Protein AF-A0A060BW93-F1 (afdb_monomer_lite)

Secondary structure (DSSP, 8-state):
--EEE----TT--TTT-S-TTHHHHHHHHT-EEE---SS-S----TTTTS-SSSBTTB-TTSB--STTGGGT-BHHHIIIIIIS--

Radius of gyration: 14.37 Å; chains: 1; bounding box: 28×26×40 Å

Organism: NCBI:txid310579

pLDDT: mean 87.39, std 12.39, range [52.91, 98.38]

InterPro domains:
  IPR000801 Esterase-like [PF00756] (2-86)
  IPR014186 S-formylglutathione hydrolase [PTHR10061] (1-84)
  IPR029058 Alpha/Beta hydrolase fold [G3DSA:3.40.50.1820] (1-86)
  IPR029058 Alpha/Beta hydrolase fold [SSF53474] (2-85)

Foldseek 3Di:
DAEDEDEDAFPDAPVNPPPPPVVVVCVVVVYHYHYDGNFDDPPPAPCQPVDRCHHHSNLVQDQDDDPPCNVGSHNVCCVPPPPPPD

Sequence (86 aa):
MPALLYLAGLTCTEETAPSSGAQRLAAELGLALVMPDTSPRGAGVDGEADAWDFGVGAGFYLDATEQPWAGHWRMESYLMQELCPL

Structure (mmCIF, N/CA/C/O backbone):
data_AF-A0A060BW93-F1
#
_entry.id   AF-A0A060BW93-F1
#
loop_
_atom_site.group_PDB
_atom_s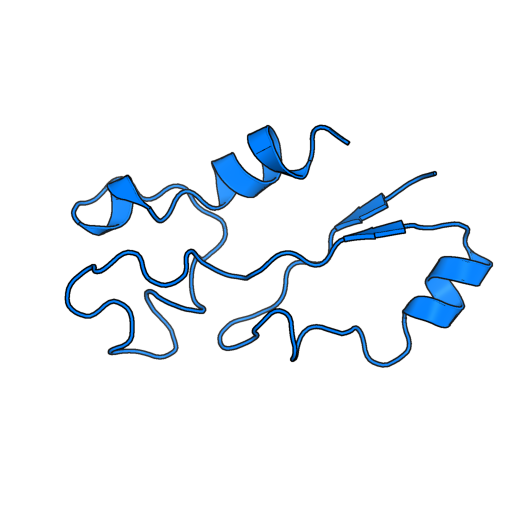ite.id
_atom_site.type_symbol
_atom_site.label_atom_id
_atom_site.label_alt_id
_atom_site.label_comp_id
_atom_site.label_asym_id
_atom_site.label_entity_id
_atom_site.label_seq_id
_atom_site.pdbx_PDB_ins_code
_atom_site.Cartn_x
_atom_site.Cartn_y
_atom_site.Cartn_z
_atom_site.occupancy
_atom_site.B_iso_or_equiv
_atom_site.auth_seq_id
_atom_site.auth_comp_id
_atom_site.auth_asym_id
_atom_site.auth_atom_id
_atom_site.pdbx_PDB_model_num
ATOM 1 N N . MET A 1 1 ? -15.001 6.781 16.139 1.00 81.38 1 MET A N 1
ATOM 2 C CA . MET A 1 1 ? -14.492 5.434 16.473 1.00 81.38 1 MET A CA 1
ATOM 3 C C . MET A 1 1 ? -13.014 5.433 16.129 1.00 81.38 1 MET A C 1
ATOM 5 O O . MET A 1 1 ? -12.711 5.935 15.055 1.00 81.38 1 MET A O 1
ATOM 9 N N . PRO A 1 2 ? -12.101 4.993 17.008 1.00 91.31 2 PRO A N 1
ATOM 10 C CA . PRO A 1 2 ? -10.687 4.890 16.656 1.00 91.31 2 PRO A CA 1
ATOM 11 C C . PRO A 1 2 ? -10.491 3.898 15.502 1.00 91.31 2 PRO A C 1
ATOM 13 O O . PRO A 1 2 ? -11.205 2.895 15.429 1.00 91.31 2 PRO A O 1
ATOM 16 N N . ALA A 1 3 ? -9.538 4.175 14.616 1.00 90.69 3 ALA A N 1
ATOM 17 C CA . ALA A 1 3 ? -9.195 3.307 13.496 1.00 90.69 3 ALA A CA 1
ATOM 18 C C . ALA A 1 3 ? -7.800 2.697 13.689 1.00 90.69 3 ALA A C 1
ATOM 20 O O . ALA A 1 3 ? -6.874 3.375 14.132 1.00 90.69 3 ALA A O 1
ATOM 21 N N . LEU A 1 4 ? -7.660 1.415 13.351 1.00 90.00 4 LEU A N 1
ATOM 22 C CA . LEU A 1 4 ? -6.393 0.703 13.249 1.00 90.00 4 LEU A CA 1
ATOM 23 C C . LEU A 1 4 ? -6.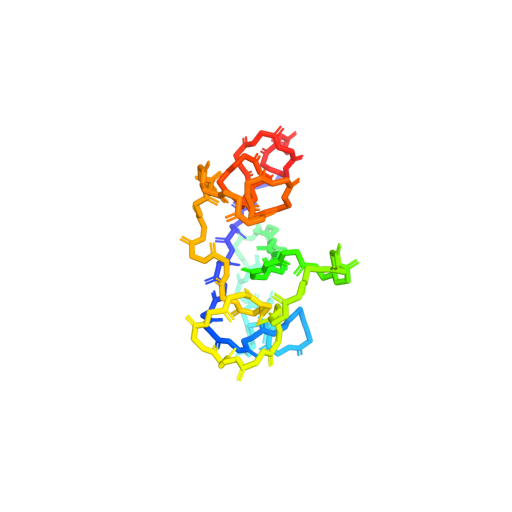081 0.488 11.768 1.00 90.00 4 LEU A C 1
ATOM 25 O O . LEU A 1 4 ? -6.799 -0.241 11.080 1.00 90.00 4 LEU A O 1
ATOM 29 N N . LEU A 1 5 ? -5.000 1.110 11.306 1.00 90.44 5 LEU A N 1
ATOM 30 C CA . LEU A 1 5 ? -4.462 0.910 9.968 1.00 90.44 5 LEU A CA 1
ATOM 31 C C . LEU A 1 5 ? -3.508 -0.291 9.980 1.00 90.44 5 LEU A C 1
ATOM 33 O O . LEU A 1 5 ? -2.499 -0.276 10.686 1.00 90.44 5 LEU A O 1
ATOM 37 N N . TYR A 1 6 ? -3.835 -1.333 9.219 1.00 89.75 6 TYR A N 1
ATOM 38 C CA . TYR A 1 6 ? -2.996 -2.519 9.058 1.00 89.75 6 TYR A CA 1
ATOM 39 C C . TYR A 1 6 ? -2.373 -2.523 7.663 1.00 89.75 6 TYR A C 1
ATOM 41 O O . TYR A 1 6 ? -3.080 -2.595 6.661 1.00 89.75 6 TYR A O 1
ATOM 49 N N . LEU A 1 7 ? -1.045 -2.449 7.617 1.00 90.00 7 LEU A N 1
ATOM 50 C CA . LEU A 1 7 ? -0.263 -2.434 6.387 1.00 90.00 7 LEU A CA 1
ATOM 51 C C . LEU A 1 7 ? 0.258 -3.844 6.097 1.00 90.00 7 LEU A C 1
ATOM 53 O O . LEU A 1 7 ? 1.070 -4.382 6.853 1.00 90.00 7 LEU A O 1
ATOM 57 N N . ALA A 1 8 ? -0.242 -4.456 5.025 1.00 87.94 8 ALA A N 1
ATOM 58 C CA . ALA A 1 8 ? 0.111 -5.820 4.651 1.00 87.94 8 ALA A CA 1
ATOM 59 C C . ALA A 1 8 ? 1.527 -5.918 4.042 1.00 87.94 8 ALA A C 1
ATOM 61 O O . ALA A 1 8 ? 2.125 -4.927 3.622 1.00 87.94 8 ALA A O 1
ATOM 62 N N . GLY A 1 9 ? 2.088 -7.129 4.031 1.00 82.56 9 GLY A N 1
ATOM 63 C CA . GLY A 1 9 ? 3.410 -7.403 3.462 1.00 82.56 9 GLY A CA 1
ATOM 64 C C . GLY A 1 9 ? 3.400 -7.608 1.943 1.00 82.56 9 GLY A C 1
ATOM 65 O O . GLY A 1 9 ? 2.362 -7.512 1.292 1.00 82.56 9 GLY A O 1
ATOM 66 N N . LEU A 1 10 ? 4.577 -7.929 1.394 1.00 78.88 10 LEU A N 1
ATOM 67 C CA . LEU A 1 10 ? 4.767 -8.228 -0.030 1.00 78.88 10 LEU A CA 1
ATOM 68 C C . LEU A 1 10 ? 3.810 -9.320 -0.516 1.00 78.88 10 LEU A C 1
ATOM 70 O O . LEU A 1 10 ? 3.530 -10.274 0.210 1.00 78.88 10 LEU A O 1
ATOM 74 N N . THR A 1 11 ? 3.363 -9.205 -1.768 1.00 60.88 11 THR A N 1
ATOM 75 C CA . THR A 1 11 ? 2.445 -10.137 -2.461 1.00 60.88 11 THR A CA 1
ATOM 76 C C . THR A 1 11 ? 1.030 -10.237 -1.882 1.00 60.88 11 THR A C 1
ATOM 78 O O . THR A 1 11 ? 0.176 -10.885 -2.488 1.00 60.88 11 THR A O 1
ATOM 81 N N . CYS A 1 12 ? 0.737 -9.555 -0.769 1.00 63.44 12 CYS A N 1
ATOM 82 C CA . CYS A 1 12 ? -0.621 -9.455 -0.257 1.00 63.44 12 CYS A CA 1
ATOM 83 C C . CYS A 1 12 ? -1.441 -8.462 -1.096 1.00 63.44 12 CYS A C 1
ATOM 85 O O . CYS A 1 12 ? -1.017 -7.337 -1.371 1.00 63.44 12 CYS A O 1
ATOM 87 N N . THR A 1 13 ? -2.637 -8.890 -1.478 1.00 59.34 13 THR A N 1
ATOM 88 C CA . THR A 1 13 ? -3.734 -8.065 -2.003 1.00 59.34 13 THR A CA 1
ATOM 89 C C . THR A 1 13 ? -4.765 -7.784 -0.904 1.00 59.34 13 THR A C 1
ATOM 91 O O . THR A 1 13 ? -4.760 -8.448 0.139 1.00 59.34 13 THR A O 1
ATOM 94 N N . GLU A 1 14 ? -5.709 -6.874 -1.159 1.00 54.69 14 GLU A N 1
ATOM 95 C CA . GLU A 1 14 ? -6.885 -6.626 -0.301 1.00 54.69 14 GLU A CA 1
ATOM 96 C C . GLU A 1 14 ? -7.657 -7.908 0.089 1.00 54.69 14 GLU A C 1
ATOM 98 O O . GLU A 1 14 ? -8.205 -7.994 1.186 1.00 54.69 14 GLU A O 1
ATOM 103 N N . GLU A 1 15 ? -7.639 -8.937 -0.768 1.00 52.91 15 GLU A N 1
ATOM 104 C CA . GLU A 1 15 ? -8.329 -10.219 -0.557 1.00 52.91 15 GLU A CA 1
ATOM 105 C C . GLU A 1 15 ? -7.553 -11.202 0.337 1.00 52.91 15 GLU A C 1
ATOM 107 O O . GLU A 1 15 ? -8.146 -12.102 0.932 1.00 52.91 15 GLU A O 1
ATOM 112 N N . THR A 1 16 ? -6.234 -11.030 0.471 1.00 58.59 16 THR A N 1
ATOM 113 C CA . THR A 1 16 ? -5.357 -11.885 1.310 1.00 58.59 16 THR A CA 1
ATOM 114 C C . THR A 1 16 ? -4.952 -11.228 2.628 1.00 58.59 16 THR A C 1
ATOM 116 O O . THR A 1 16 ? -4.560 -11.912 3.573 1.00 58.59 16 THR A O 1
ATOM 119 N N . ALA A 1 17 ? -5.121 -9.909 2.724 1.00 54.12 17 ALA A N 1
ATOM 120 C CA . ALA A 1 17 ? -4.988 -9.139 3.947 1.00 54.12 17 ALA A CA 1
ATOM 121 C C . ALA A 1 17 ? -6.140 -9.247 4.974 1.00 54.12 17 ALA A C 1
ATOM 123 O O . ALA A 1 17 ? -5.934 -8.684 6.055 1.00 54.12 17 ALA A O 1
ATOM 124 N N . PRO A 1 18 ? -7.313 -9.908 4.759 1.00 57.22 18 PRO A N 1
ATOM 125 C CA . PRO A 1 18 ? -8.316 -10.037 5.803 1.00 57.22 18 PRO A CA 1
ATOM 126 C C . PRO A 1 18 ? -7.691 -10.732 6.997 1.00 57.22 18 PRO A C 1
ATOM 128 O O . PRO A 1 18 ? -7.482 -11.945 7.014 1.00 57.22 18 PRO A O 1
ATOM 131 N N . SER A 1 19 ? -7.373 -9.908 7.989 1.00 59.78 19 SER A N 1
ATOM 132 C CA . SER A 1 19 ? -6.861 -10.304 9.283 1.00 59.78 19 SER A CA 1
ATOM 133 C C . SER A 1 19 ? -7.634 -11.530 9.746 1.00 59.78 19 SER A C 1
ATOM 135 O O . SER A 1 19 ? -8.839 -11.461 9.991 1.00 59.78 19 SER A O 1
ATOM 137 N N . SER A 1 20 ? -6.960 -12.676 9.768 1.00 63.19 20 SER A N 1
ATOM 138 C CA . SER A 1 20 ? -7.538 -13.976 10.078 1.00 63.19 20 SER A CA 1
ATOM 139 C C . SER A 1 20 ? -8.070 -13.971 11.518 1.00 63.19 20 SER A C 1
ATOM 141 O O . SER A 1 20 ? -7.383 -14.392 12.446 1.00 63.19 20 SER A O 1
ATOM 143 N N . GLY A 1 21 ? -9.273 -13.428 11.720 1.00 74.50 21 GLY A N 1
ATOM 144 C CA . GLY A 1 21 ? -9.958 -13.328 13.004 1.00 74.50 21 GLY A CA 1
ATOM 145 C C . GLY A 1 21 ? -9.814 -12.013 13.784 1.00 74.50 21 GLY A C 1
ATOM 146 O O . GLY A 1 21 ? -10.344 -11.950 14.895 1.00 74.50 21 GLY A O 1
ATOM 147 N N . ALA A 1 22 ? -9.167 -10.953 13.273 1.00 85.25 22 ALA A N 1
ATOM 148 C CA . ALA A 1 22 ? -9.032 -9.718 14.068 1.00 85.25 22 ALA A CA 1
ATOM 149 C C . ALA A 1 22 ? -10.339 -8.915 14.184 1.00 85.25 22 ALA A C 1
ATOM 151 O O . ALA A 1 22 ? -10.465 -8.096 15.092 1.00 85.25 22 ALA A O 1
ATOM 152 N N . GLN A 1 23 ? -11.341 -9.181 13.337 1.00 88.94 23 GLN A N 1
ATOM 153 C CA . GLN A 1 23 ? -12.639 -8.494 13.362 1.00 88.94 23 GLN A CA 1
ATOM 154 C C . GLN A 1 23 ? -13.350 -8.674 14.707 1.00 88.94 23 GLN A C 1
ATOM 156 O O . GLN A 1 23 ? -13.948 -7.730 15.218 1.00 88.94 23 GLN A O 1
ATOM 161 N N . ARG A 1 24 ? -13.259 -9.872 15.307 1.00 90.62 24 ARG A N 1
ATOM 162 C CA . ARG A 1 24 ? -13.866 -10.150 16.616 1.00 90.62 24 ARG A CA 1
ATOM 163 C C . ARG A 1 24 ? -13.258 -9.263 17.699 1.00 90.62 24 ARG A C 1
ATOM 165 O O . ARG A 1 24 ? -13.992 -8.612 18.433 1.00 90.62 24 ARG A O 1
ATOM 172 N N . LEU A 1 25 ? -11.929 -9.222 17.777 1.00 90.75 25 LEU A N 1
ATOM 173 C CA . LEU A 1 25 ? -11.233 -8.417 18.776 1.00 90.75 25 LEU A CA 1
ATOM 174 C C . LEU A 1 25 ? -11.427 -6.916 18.517 1.00 90.75 25 LEU A C 1
ATOM 176 O O . LEU A 1 25 ? -11.644 -6.158 19.454 1.00 90.75 25 LEU A O 1
ATOM 180 N N . ALA A 1 26 ? -11.411 -6.486 17.253 1.00 91.81 26 ALA A N 1
ATOM 181 C CA . ALA A 1 26 ? -11.695 -5.103 16.885 1.00 91.81 26 ALA A CA 1
ATOM 182 C C . ALA A 1 26 ? -13.105 -4.676 17.321 1.00 91.81 26 ALA A C 1
ATOM 184 O O . ALA A 1 26 ? -13.263 -3.589 17.868 1.00 91.81 26 ALA A O 1
ATOM 185 N N . ALA A 1 27 ? -14.110 -5.544 17.165 1.00 92.69 27 ALA A N 1
ATOM 186 C CA . ALA A 1 27 ? -15.462 -5.285 17.654 1.00 92.69 27 ALA A CA 1
ATOM 187 C C . ALA A 1 27 ? -15.522 -5.203 19.191 1.00 92.69 27 ALA A C 1
ATOM 189 O O . ALA A 1 27 ? -16.153 -4.291 19.720 1.00 92.69 27 ALA A O 1
ATOM 190 N N . GLU A 1 28 ? -14.834 -6.104 19.904 1.00 94.19 28 GLU A N 1
ATOM 191 C CA . GLU A 1 28 ? -14.733 -6.077 21.375 1.00 94.19 28 GLU A CA 1
ATOM 192 C C . GLU A 1 28 ? -14.036 -4.796 21.888 1.00 94.19 28 GLU A C 1
ATOM 194 O O . GLU A 1 28 ? -14.405 -4.272 22.938 1.00 94.19 28 GLU A O 1
ATOM 199 N N . LEU A 1 29 ? -13.067 -4.262 21.134 1.00 94.62 29 LEU A N 1
ATOM 200 C CA . LEU A 1 29 ? -12.302 -3.054 21.474 1.00 94.62 29 LEU A CA 1
ATOM 201 C C . LEU A 1 29 ? -12.888 -1.750 20.899 1.00 94.62 29 LEU A C 1
ATOM 203 O O . LEU A 1 29 ? -12.374 -0.671 21.193 1.00 94.62 29 LEU A O 1
ATOM 207 N N . GLY A 1 30 ? -13.940 -1.825 20.077 1.00 94.62 30 GLY A N 1
ATOM 208 C CA . GLY A 1 30 ? -14.531 -0.662 19.411 1.00 94.62 30 GLY A CA 1
ATOM 209 C C . GLY A 1 30 ? -13.608 0.003 18.381 1.00 94.62 30 GLY A C 1
ATOM 210 O O . GLY A 1 30 ? -13.556 1.231 18.318 1.00 94.62 30 GLY A O 1
ATOM 211 N N . LEU A 1 31 ? -12.867 -0.788 17.598 1.00 92.62 31 LEU A N 1
ATOM 212 C CA . LEU A 1 31 ? -11.935 -0.328 16.563 1.00 92.62 31 LEU A CA 1
ATOM 213 C C . LEU A 1 31 ? -12.503 -0.521 15.151 1.00 92.62 31 LEU A C 1
ATOM 215 O O . LEU A 1 31 ? -13.009 -1.591 14.812 1.00 92.62 31 LEU A O 1
ATOM 219 N N . ALA A 1 32 ? -12.333 0.488 14.295 1.00 91.31 32 ALA A N 1
ATOM 220 C CA . ALA A 1 32 ? -12.435 0.313 12.848 1.00 91.31 32 ALA A CA 1
ATOM 221 C C . ALA A 1 32 ? -11.138 -0.318 12.323 1.00 91.31 32 ALA A C 1
ATOM 223 O O . ALA A 1 32 ? -10.057 0.151 12.669 1.00 91.31 32 ALA A O 1
ATOM 224 N N . LEU A 1 33 ? -11.224 -1.345 11.479 1.00 89.31 33 LEU A N 1
ATOM 225 C CA . LEU A 1 33 ? -10.060 -1.882 10.771 1.00 89.31 33 LEU A CA 1
ATOM 226 C C . LEU A 1 33 ? -9.986 -1.259 9.376 1.00 89.31 33 LEU A C 1
ATOM 228 O O . LEU A 1 33 ? -10.952 -1.349 8.619 1.00 89.31 33 LEU A O 1
ATOM 232 N N . VAL A 1 34 ? -8.844 -0.659 9.041 1.00 89.44 34 VAL A N 1
ATOM 233 C CA . VAL A 1 34 ? -8.549 -0.118 7.708 1.00 89.44 34 VAL A CA 1
ATOM 234 C C . VAL A 1 34 ? -7.367 -0.898 7.142 1.00 89.44 34 VAL A C 1
ATOM 236 O O . VAL A 1 34 ? -6.303 -0.950 7.755 1.00 89.44 34 VAL A O 1
ATOM 239 N N . MET A 1 35 ? -7.571 -1.552 6.001 1.00 88.50 35 MET A N 1
ATOM 240 C CA . MET A 1 35 ? -6.609 -2.470 5.379 1.00 88.50 35 MET A CA 1
ATOM 241 C C . MET A 1 35 ? -6.454 -2.083 3.901 1.00 88.50 35 MET A C 1
ATOM 243 O O . MET A 1 35 ? -7.152 -2.650 3.062 1.00 88.50 35 MET A O 1
ATOM 247 N N . PRO A 1 36 ? -5.642 -1.060 3.582 1.00 89.75 36 PRO A N 1
ATOM 248 C CA . PRO A 1 36 ? -5.429 -0.634 2.205 1.00 89.75 36 PRO A CA 1
ATOM 249 C C . PRO A 1 36 ? -4.607 -1.648 1.412 1.00 89.75 36 PRO A C 1
ATOM 251 O O . PRO A 1 36 ? -3.950 -2.526 1.974 1.00 89.75 36 PRO A O 1
ATOM 254 N N . ASP A 1 37 ? -4.611 -1.474 0.095 1.00 90.81 37 ASP A N 1
ATOM 255 C CA . ASP A 1 37 ? -3.734 -2.220 -0.798 1.00 90.81 37 ASP A CA 1
ATOM 256 C C . ASP A 1 37 ? -2.248 -1.833 -0.603 1.00 90.81 37 ASP A C 1
ATOM 258 O O . ASP A 1 37 ? -1.910 -0.823 0.023 1.00 90.81 37 ASP A O 1
ATOM 262 N N . THR A 1 38 ? -1.342 -2.656 -1.128 1.00 91.19 38 THR A N 1
ATOM 263 C CA . THR A 1 38 ? 0.114 -2.581 -0.889 1.00 91.19 38 THR A CA 1
ATOM 264 C C . THR A 1 38 ? 0.884 -1.805 -1.961 1.00 91.19 38 THR A C 1
ATOM 266 O O . THR A 1 38 ? 2.061 -1.485 -1.773 1.00 91.19 38 THR A O 1
ATOM 269 N N . SER A 1 39 ? 0.239 -1.495 -3.086 1.00 93.56 39 SER A N 1
ATOM 270 C CA . SER A 1 39 ? 0.774 -0.695 -4.192 1.00 93.56 39 SER A CA 1
ATOM 271 C C . SER A 1 39 ? -0.370 -0.166 -5.071 1.00 93.56 39 SER A C 1
ATOM 273 O O . SER A 1 39 ? -1.484 -0.685 -4.994 1.00 93.56 39 SER A O 1
ATOM 275 N N . PRO A 1 40 ? -0.100 0.766 -6.000 1.00 94.19 40 PRO A N 1
ATOM 276 C CA . PRO A 1 40 ? -0.997 1.022 -7.124 1.00 94.19 40 PRO A CA 1
ATOM 277 C C . PRO A 1 40 ? -1.242 -0.253 -7.944 1.00 94.19 40 PRO A C 1
ATOM 279 O O . PRO A 1 40 ? -0.395 -1.154 -7.981 1.00 94.19 40 PRO A O 1
ATOM 282 N N . ARG A 1 41 ? -2.384 -0.309 -8.636 1.00 91.81 41 ARG A N 1
ATOM 283 C CA . ARG A 1 41 ? -2.754 -1.392 -9.558 1.00 91.81 41 ARG A CA 1
ATOM 284 C C . ARG A 1 41 ? -3.098 -0.809 -10.927 1.00 91.81 41 ARG A C 1
ATOM 286 O O . ARG A 1 41 ? -3.788 0.205 -10.996 1.00 91.81 41 ARG A O 1
ATOM 293 N N . GLY A 1 42 ? -2.643 -1.458 -12.001 1.00 91.38 42 GLY A N 1
ATOM 294 C CA . GLY A 1 42 ? -2.968 -1.063 -13.375 1.00 91.38 42 GLY A CA 1
ATOM 295 C C . GLY A 1 42 ? -2.428 0.315 -13.760 1.00 91.38 42 GLY A C 1
ATOM 296 O O . GLY A 1 42 ? -3.111 1.059 -14.463 1.00 91.38 42 GLY A O 1
ATOM 297 N N . ALA A 1 43 ? -1.230 0.667 -13.283 1.00 91.88 43 ALA A N 1
ATOM 298 C CA . ALA A 1 43 ? -0.580 1.929 -13.632 1.00 91.88 43 ALA A CA 1
ATOM 299 C C . ALA A 1 43 ? -0.063 1.924 -15.083 1.00 91.88 43 ALA A C 1
ATOM 301 O O . ALA A 1 43 ? 0.144 2.988 -15.664 1.00 91.88 43 ALA A O 1
ATOM 302 N N . GLY A 1 44 ? 0.093 0.739 -15.684 1.00 93.00 44 GLY A N 1
ATOM 303 C CA . GLY A 1 44 ? 0.556 0.595 -17.063 1.00 93.00 44 GLY A CA 1
ATOM 304 C C . GLY A 1 44 ? 2.041 0.919 -17.208 1.00 93.00 44 GLY A C 1
ATOM 305 O O . GLY A 1 44 ? 2.474 1.331 -18.283 1.00 93.00 44 GLY A O 1
ATOM 306 N N . VAL A 1 45 ? 2.807 0.770 -16.124 1.00 94.06 45 VAL A N 1
ATOM 307 C CA . VAL A 1 45 ? 4.258 0.934 -16.135 1.00 94.06 45 VAL A CA 1
ATOM 308 C C . VAL A 1 45 ? 4.901 -0.358 -16.641 1.00 94.06 45 VAL A C 1
ATOM 310 O O . VAL A 1 45 ? 4.582 -1.451 -16.173 1.00 94.06 45 VAL A O 1
ATOM 313 N N . ASP A 1 46 ? 5.825 -0.240 -17.596 1.00 94.44 46 ASP A N 1
ATOM 314 C CA . ASP A 1 46 ? 6.563 -1.393 -18.117 1.00 94.44 46 ASP A CA 1
ATOM 315 C C . ASP A 1 46 ? 7.312 -2.112 -16.985 1.00 94.44 46 ASP A C 1
ATOM 317 O O . ASP A 1 46 ? 8.070 -1.505 -16.226 1.00 94.44 46 ASP A O 1
ATOM 321 N N . GLY A 1 47 ? 7.088 -3.421 -16.880 1.00 91.50 47 GLY A N 1
ATOM 322 C CA . GLY A 1 47 ? 7.695 -4.275 -15.861 1.00 91.50 47 GLY A CA 1
ATOM 323 C C . 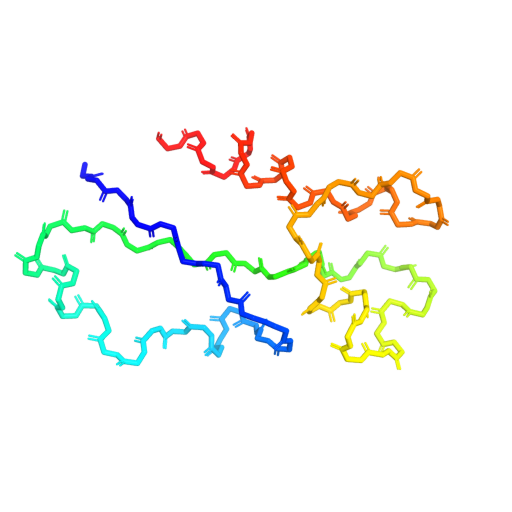GLY A 1 47 ? 7.091 -4.149 -14.460 1.00 91.50 47 GLY A C 1
ATOM 324 O O . GLY A 1 47 ? 7.657 -4.686 -13.508 1.00 91.50 47 GLY A O 1
ATOM 325 N N . GLU A 1 48 ? 5.938 -3.486 -14.298 1.00 92.25 48 GLU A N 1
ATOM 326 C CA . GLU A 1 48 ? 5.302 -3.299 -12.984 1.00 92.25 48 GLU A CA 1
ATOM 327 C C . GLU A 1 48 ? 4.959 -4.600 -12.250 1.00 92.25 48 GLU A C 1
ATOM 329 O O . GLU A 1 48 ? 4.804 -4.572 -11.036 1.00 92.25 48 GLU A O 1
ATOM 334 N N . ALA A 1 49 ? 4.866 -5.731 -12.952 1.00 92.19 49 ALA A N 1
ATOM 335 C CA . ALA A 1 49 ? 4.547 -7.040 -12.383 1.00 92.19 49 ALA A CA 1
ATOM 336 C C . ALA A 1 49 ? 5.620 -8.113 -12.663 1.00 92.19 49 ALA A C 1
ATOM 338 O O . ALA A 1 49 ? 5.355 -9.303 -12.486 1.00 92.19 49 ALA A O 1
ATOM 339 N N . ASP A 1 50 ? 6.819 -7.719 -13.108 1.00 92.06 50 ASP A N 1
ATOM 340 C CA . ASP A 1 50 ? 7.876 -8.668 -13.501 1.00 92.06 50 ASP A CA 1
ATOM 341 C C . ASP A 1 50 ? 8.520 -9.376 -12.299 1.00 92.06 50 ASP A C 1
ATOM 343 O O . ASP A 1 50 ? 9.058 -10.480 -12.432 1.00 92.06 50 ASP A O 1
ATOM 347 N N . ALA A 1 51 ? 8.471 -8.749 -11.121 1.00 89.50 51 ALA A N 1
ATOM 348 C CA . ALA A 1 51 ? 9.067 -9.245 -9.890 1.00 89.50 51 ALA A CA 1
ATOM 349 C C . ALA A 1 51 ? 8.058 -9.205 -8.735 1.00 89.50 51 ALA A C 1
ATOM 351 O O . ALA A 1 51 ? 7.186 -8.348 -8.670 1.00 89.50 51 ALA A O 1
ATOM 352 N N . TRP A 1 52 ? 8.175 -10.152 -7.803 1.00 84.69 52 TRP A N 1
ATOM 353 C CA . TRP A 1 52 ? 7.277 -10.247 -6.645 1.00 84.69 52 TRP A CA 1
ATOM 354 C C .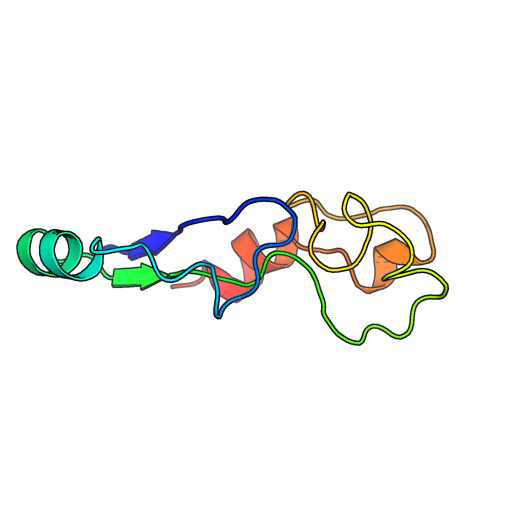 TRP A 1 52 ? 7.656 -9.275 -5.515 1.00 84.69 52 TRP A C 1
ATOM 356 O O . TRP A 1 52 ? 6.835 -8.978 -4.648 1.00 84.69 52 TRP A O 1
ATOM 366 N N . ASP A 1 53 ? 8.906 -8.811 -5.506 1.00 91.25 53 ASP A N 1
ATOM 367 C CA . ASP A 1 53 ? 9.506 -7.927 -4.508 1.00 91.25 53 ASP A CA 1
ATOM 368 C C . ASP A 1 53 ? 9.673 -6.485 -5.008 1.00 91.25 53 ASP A C 1
ATOM 370 O O . ASP A 1 53 ? 10.256 -5.658 -4.307 1.00 91.25 53 ASP A O 1
ATOM 374 N N . PHE A 1 54 ? 9.146 -6.158 -6.192 1.00 92.75 54 PHE A N 1
ATOM 375 C CA . PHE A 1 54 ? 9.218 -4.822 -6.769 1.00 92.75 54 PHE A CA 1
ATOM 376 C C . PHE A 1 54 ? 8.007 -4.519 -7.659 1.00 92.75 54 PHE A C 1
ATOM 378 O O . PHE A 1 54 ? 7.519 -5.388 -8.372 1.00 92.75 54 PHE A O 1
ATOM 385 N N . GLY A 1 55 ? 7.525 -3.274 -7.626 1.00 92.75 55 GLY A N 1
ATOM 386 C CA . GLY A 1 55 ? 6.356 -2.857 -8.397 1.00 92.75 55 GLY A CA 1
ATOM 387 C C . GLY A 1 55 ? 5.031 -3.226 -7.717 1.00 92.75 55 GLY A C 1
ATOM 388 O O . GLY A 1 55 ? 4.741 -2.784 -6.599 1.00 92.75 55 GLY A O 1
ATOM 389 N N . VAL A 1 56 ? 4.181 -3.959 -8.430 1.00 93.38 56 VAL A N 1
ATOM 390 C CA . VAL A 1 56 ? 2.808 -4.311 -8.056 1.00 93.38 56 VAL A CA 1
ATOM 391 C C . VAL A 1 56 ? 2.820 -5.330 -6.911 1.00 93.38 56 VAL A C 1
ATOM 393 O O . VAL A 1 56 ? 3.392 -6.407 -7.013 1.00 93.38 56 VAL A O 1
ATOM 396 N N . GLY A 1 57 ? 2.161 -5.008 -5.797 1.00 90.38 57 GLY A N 1
ATOM 397 C CA . GLY A 1 57 ? 2.223 -5.775 -4.549 1.00 90.38 57 GLY A CA 1
ATOM 398 C C . GLY A 1 57 ? 3.453 -5.472 -3.684 1.00 90.38 57 GLY A C 1
ATOM 399 O O . GLY A 1 57 ? 3.654 -6.137 -2.666 1.00 90.38 57 GLY A O 1
ATOM 400 N N . ALA A 1 58 ? 4.269 -4.492 -4.088 1.00 92.81 58 ALA A N 1
ATOM 401 C CA . ALA A 1 58 ? 5.539 -4.141 -3.464 1.00 92.81 58 ALA A CA 1
ATOM 402 C C . ALA A 1 58 ? 5.774 -2.619 -3.487 1.00 92.81 58 ALA A C 1
ATOM 404 O O . ALA A 1 58 ? 6.776 -2.127 -4.002 1.00 92.81 58 ALA A O 1
ATOM 405 N N . GLY A 1 59 ? 4.833 -1.845 -2.936 1.00 93.12 59 GLY A N 1
ATOM 406 C CA . GLY A 1 59 ? 4.921 -0.381 -2.914 1.00 93.12 59 GLY A CA 1
ATOM 407 C C . GLY A 1 59 ? 5.849 0.203 -1.843 1.00 93.12 59 GLY A C 1
ATOM 408 O O . GLY A 1 59 ? 6.129 1.397 -1.881 1.00 93.12 59 GLY A O 1
ATOM 409 N N . PHE A 1 60 ? 6.296 -0.608 -0.874 1.00 95.88 60 PHE A N 1
ATOM 410 C CA . PHE A 1 60 ? 7.186 -0.233 0.244 1.00 95.88 60 PHE A CA 1
ATOM 411 C C . PHE A 1 60 ? 6.750 0.979 1.088 1.00 95.88 60 PHE A C 1
ATOM 413 O O . PHE A 1 60 ? 7.521 1.451 1.919 1.00 95.88 60 PHE A O 1
ATOM 420 N N . TYR A 1 61 ? 5.512 1.451 0.923 1.00 96.06 61 TYR A N 1
ATOM 421 C CA . TYR A 1 61 ? 4.947 2.584 1.660 1.00 96.06 61 TYR A CA 1
ATOM 422 C C . TYR A 1 61 ? 5.774 3.872 1.560 1.00 96.06 61 TYR A C 1
ATOM 424 O O . TYR A 1 61 ? 5.863 4.628 2.522 1.00 96.06 61 TYR A O 1
ATOM 432 N N . LEU A 1 62 ? 6.367 4.113 0.390 1.00 97.62 62 LEU A N 1
ATOM 433 C CA . LEU A 1 62 ? 7.156 5.304 0.085 1.00 97.62 62 LEU A CA 1
ATOM 434 C C . LEU A 1 62 ? 6.552 6.096 -1.078 1.00 97.62 62 LEU A C 1
ATOM 436 O O . LEU A 1 62 ? 5.704 5.592 -1.820 1.00 97.62 62 LEU A O 1
ATOM 440 N N . ASP A 1 63 ? 7.039 7.321 -1.246 1.00 98.38 63 ASP A N 1
ATOM 441 C CA . ASP A 1 63 ? 6.868 8.103 -2.465 1.00 98.38 63 ASP A CA 1
ATOM 442 C C . ASP A 1 63 ? 8.109 7.960 -3.355 1.00 98.38 63 ASP A C 1
ATOM 444 O O . ASP A 1 63 ? 9.205 8.416 -3.020 1.00 98.38 63 ASP A O 1
ATOM 448 N N . ALA A 1 64 ? 7.945 7.302 -4.501 1.00 98.12 64 ALA A N 1
ATOM 449 C CA . ALA A 1 64 ? 9.010 7.109 -5.471 1.00 98.12 64 ALA A CA 1
ATOM 450 C C . ALA A 1 64 ? 9.403 8.440 -6.130 1.00 98.12 64 ALA A C 1
ATOM 452 O O . ALA A 1 64 ? 8.550 9.241 -6.513 1.00 98.12 64 ALA A O 1
ATOM 453 N N . THR A 1 65 ? 10.706 8.655 -6.313 1.00 97.75 65 THR A N 1
ATOM 454 C CA . THR A 1 65 ? 11.251 9.850 -6.983 1.00 97.75 65 THR A CA 1
ATOM 455 C C . THR A 1 65 ? 11.701 9.580 -8.413 1.00 97.75 65 THR A C 1
ATOM 457 O O . THR A 1 65 ? 11.741 10.497 -9.230 1.00 97.75 65 THR A O 1
ATOM 460 N N . GLU A 1 66 ? 12.011 8.324 -8.733 1.00 97.75 66 GLU A N 1
ATOM 461 C CA . GLU A 1 66 ? 12.550 7.928 -10.032 1.00 97.75 66 GLU A CA 1
ATOM 462 C C . GLU A 1 66 ? 11.450 7.537 -11.019 1.00 97.75 66 GLU A C 1
ATOM 464 O O . GLU A 1 66 ? 10.480 6.855 -10.677 1.00 97.75 66 GLU A O 1
ATOM 469 N N . GLN A 1 67 ? 11.624 7.945 -12.276 1.00 96.12 67 GLN A N 1
ATOM 470 C CA . GLN A 1 67 ? 10.770 7.499 -13.374 1.00 96.12 67 GLN A CA 1
ATOM 471 C C . GLN A 1 67 ? 11.073 6.031 -13.726 1.00 96.12 67 GLN A C 1
ATOM 473 O O . GLN A 1 67 ? 12.229 5.614 -13.633 1.00 96.12 67 GLN A O 1
ATOM 478 N N . PRO A 1 68 ? 10.074 5.244 -14.162 1.00 94.69 68 PRO A N 1
ATOM 479 C CA . PRO A 1 68 ? 8.665 5.619 -14.377 1.00 94.69 68 PRO A CA 1
ATOM 480 C C . PRO A 1 68 ? 7.777 5.604 -13.111 1.00 94.69 68 PRO A C 1
ATOM 482 O O . PRO A 1 68 ? 6.611 5.989 -13.165 1.00 94.69 68 PRO A O 1
ATOM 485 N N . TRP A 1 69 ? 8.301 5.180 -11.958 1.00 97.19 69 TRP A N 1
ATOM 486 C CA . TRP A 1 69 ? 7.522 4.886 -10.745 1.00 97.19 69 TRP A CA 1
ATOM 487 C C . TRP A 1 69 ? 6.932 6.122 -10.061 1.00 97.19 69 TRP A C 1
ATOM 489 O O . TRP A 1 69 ? 5.828 6.050 -9.520 1.00 97.19 69 TRP A O 1
ATOM 499 N N . ALA A 1 70 ? 7.625 7.262 -10.118 1.00 96.94 70 ALA A N 1
ATOM 500 C CA . ALA A 1 70 ? 7.236 8.503 -9.441 1.00 96.94 70 ALA A CA 1
ATOM 501 C C . ALA A 1 70 ? 5.824 9.015 -9.788 1.00 96.94 70 ALA A C 1
ATOM 503 O O . ALA A 1 70 ? 5.222 9.754 -9.009 1.00 96.94 70 ALA A O 1
ATOM 504 N N . GLY A 1 71 ? 5.278 8.626 -10.947 1.00 95.00 71 GLY A N 1
ATOM 505 C CA . GLY A 1 71 ? 3.917 8.990 -11.346 1.00 95.00 71 GLY A CA 1
ATOM 506 C C . GLY A 1 71 ? 2.819 8.292 -10.537 1.00 95.00 71 GLY A C 1
ATOM 507 O O . GLY A 1 71 ? 1.738 8.857 -10.381 1.00 95.00 71 GLY A O 1
ATOM 508 N N . HIS A 1 72 ? 3.090 7.095 -10.006 1.00 96.25 72 HIS A N 1
ATOM 509 C CA . HIS A 1 72 ? 2.063 6.232 -9.413 1.00 96.25 72 HIS A CA 1
ATOM 510 C C . HIS A 1 72 ? 2.438 5.676 -8.032 1.00 96.25 72 HIS A C 1
ATOM 512 O O . HIS A 1 72 ? 1.566 5.593 -7.171 1.00 96.25 72 HIS A O 1
ATOM 518 N N . TRP A 1 73 ? 3.706 5.333 -7.771 1.00 97.19 73 TRP A N 1
ATOM 519 C CA . TRP A 1 73 ? 4.165 4.760 -6.495 1.00 97.19 73 TRP A CA 1
ATOM 520 C C . TRP A 1 73 ? 4.313 5.842 -5.427 1.00 97.19 73 TRP A C 1
ATOM 522 O O . TRP A 1 73 ? 5.415 6.233 -5.056 1.00 97.19 73 TRP A O 1
ATOM 532 N N . ARG A 1 74 ? 3.172 6.345 -4.957 1.00 97.69 74 ARG A N 1
ATOM 533 C CA . ARG A 1 74 ? 3.061 7.405 -3.950 1.00 97.69 74 ARG A CA 1
ATOM 534 C C . ARG A 1 74 ? 2.331 6.913 -2.707 1.00 97.69 74 ARG A C 1
ATOM 536 O O . ARG A 1 74 ? 1.317 7.477 -2.297 1.00 97.69 74 ARG A O 1
ATOM 543 N N . MET A 1 75 ? 2.793 5.784 -2.172 1.00 96.69 75 MET A N 1
ATOM 544 C CA . MET A 1 75 ? 2.089 5.072 -1.107 1.00 96.69 75 MET A CA 1
ATOM 545 C C . MET A 1 75 ? 2.154 5.818 0.226 1.00 96.69 75 MET A C 1
ATOM 547 O O . MET A 1 75 ? 1.198 5.744 0.992 1.00 96.69 75 MET A O 1
ATOM 551 N N . GLU A 1 76 ? 3.227 6.564 0.501 1.00 96.81 76 GLU A N 1
ATOM 552 C CA . GLU A 1 76 ? 3.297 7.404 1.703 1.00 96.81 76 GLU A CA 1
ATOM 553 C C . GLU A 1 76 ? 2.251 8.522 1.631 1.00 96.81 76 GLU A C 1
ATOM 555 O O . GLU A 1 76 ? 1.444 8.678 2.551 1.00 96.81 76 GLU A O 1
ATOM 560 N N . SER A 1 77 ? 2.219 9.258 0.513 1.00 96.62 77 SER A N 1
ATOM 561 C CA . SER A 1 77 ? 1.217 10.304 0.282 1.00 96.62 77 SER A CA 1
ATOM 562 C C . SER A 1 77 ? -0.20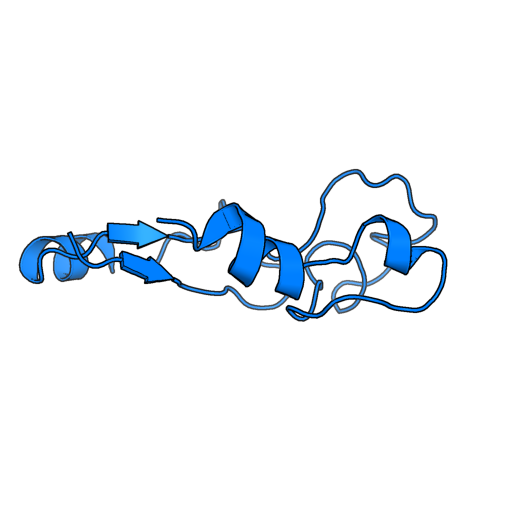5 9.740 0.324 1.00 96.62 77 SER A C 1
ATOM 564 O O . SER A 1 77 ? -1.059 10.307 1.003 1.00 96.62 77 SER A O 1
ATOM 566 N N . TYR A 1 78 ? -0.456 8.610 -0.342 1.00 95.50 78 TYR A N 1
ATOM 567 C CA . TYR A 1 78 ? -1.757 7.940 -0.325 1.00 95.50 78 TYR A CA 1
ATOM 568 C C . TYR A 1 78 ? -2.201 7.614 1.105 1.00 95.50 78 TYR A C 1
ATOM 570 O O . TYR A 1 78 ? -3.299 7.985 1.518 1.00 95.50 78 TYR A O 1
ATOM 578 N N . LEU A 1 79 ? -1.335 6.986 1.904 1.00 93.94 79 LEU A N 1
ATOM 579 C CA . LEU A 1 79 ? -1.677 6.633 3.278 1.00 93.94 79 LEU A CA 1
ATOM 580 C C . LEU A 1 79 ? -1.897 7.871 4.146 1.00 93.94 79 LEU A C 1
ATOM 582 O O . LEU A 1 79 ? -2.918 7.963 4.816 1.00 93.94 79 LEU A O 1
ATOM 586 N N . MET A 1 80 ? -0.965 8.821 4.142 1.00 93.94 80 MET A N 1
ATOM 587 C CA . MET A 1 80 ? -0.942 9.906 5.129 1.00 93.94 80 MET A CA 1
ATOM 588 C C . MET A 1 80 ? -1.833 11.092 4.762 1.00 93.94 80 MET A C 1
ATOM 590 O O . MET A 1 80 ? -2.318 11.785 5.656 1.00 93.94 80 MET A O 1
ATOM 594 N N . GLN A 1 81 ? -2.030 11.348 3.470 1.00 93.88 81 GLN A N 1
ATOM 595 C CA . GLN A 1 81 ? -2.697 12.560 2.984 1.00 93.88 81 GLN A CA 1
ATOM 596 C C . GLN A 1 81 ? -4.052 12.282 2.339 1.00 93.88 81 GLN A C 1
ATOM 598 O O . GLN A 1 81 ? -4.882 13.185 2.319 1.00 93.88 81 GLN A O 1
ATOM 603 N N . GLU A 1 82 ? -4.287 11.074 1.818 1.00 93.06 82 GLU A N 1
ATOM 604 C CA . GLU A 1 82 ? -5.533 10.735 1.117 1.00 93.06 82 GLU A CA 1
ATOM 605 C C . GLU A 1 82 ? -6.421 9.774 1.915 1.00 93.06 82 GLU A C 1
ATOM 607 O O . GLU A 1 82 ? -7.620 10.016 2.035 1.00 93.06 82 GLU A O 1
ATOM 612 N N . LEU A 1 83 ? -5.844 8.718 2.500 1.00 89.62 83 LEU A N 1
ATOM 613 C CA . LEU A 1 83 ? -6.587 7.676 3.213 1.00 89.62 83 LEU A CA 1
ATOM 614 C C . LEU A 1 83 ? -6.755 7.960 4.710 1.00 89.62 83 LEU A C 1
ATOM 616 O O . LEU A 1 83 ? -7.847 7.807 5.253 1.00 89.62 83 LEU A O 1
ATOM 620 N N . CYS A 1 84 ? -5.681 8.368 5.390 1.00 82.94 84 CYS A N 1
ATOM 621 C CA . CYS A 1 84 ? -5.714 8.705 6.812 1.00 82.94 84 CYS A CA 1
ATOM 622 C C . CYS A 1 84 ? -6.440 10.021 7.193 1.00 82.94 84 CYS A C 1
ATOM 624 O O . CYS A 1 84 ? -6.626 10.200 8.395 1.00 82.94 84 CYS A O 1
ATOM 626 N N . PRO A 1 85 ? -6.926 10.912 6.295 1.00 62.81 85 PRO A N 1
ATOM 627 C CA . PRO A 1 85 ? -7.870 11.988 6.642 1.00 62.81 85 PRO A CA 1
ATOM 628 C C . PRO A 1 85 ? -9.244 11.540 7.194 1.00 62.81 85 PRO A C 1
ATOM 630 O O . PRO A 1 85 ? -10.222 12.280 7.073 1.00 62.81 85 PRO A O 1
ATOM 633 N N . LEU A 1 86 ? -9.322 10.346 7.789 1.00 55.78 86 LEU A N 1
ATOM 634 C CA . LEU A 1 86 ? -10.384 9.910 8.694 1.00 55.78 86 LEU A CA 1
ATOM 635 C C . LEU A 1 86 ? -10.475 10.800 9.942 1.00 55.78 86 LEU A C 1
ATOM 637 O O . LEU A 1 86 ? -9.418 11.2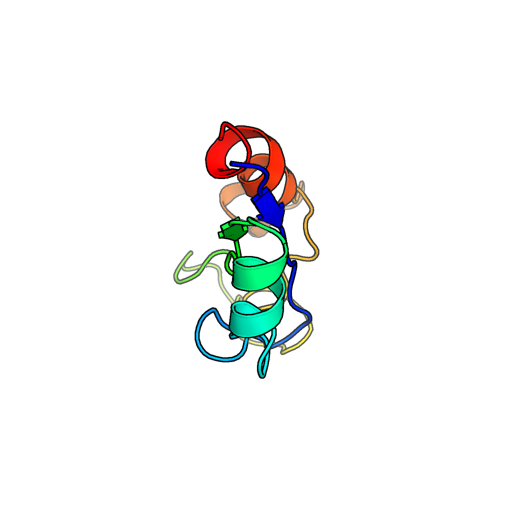09 10.476 1.00 55.78 86 LEU A O 1
#